Protein AF-A0A396I6I1-F1 (afdb_monomer)

Organism: Medicago truncatula (NCBI:txid3880)

pLDDT: mean 79.39, std 13.6, range [40.12, 90.19]

Solvent-accessible surface area (backbone atoms only — not comparable to full-atom values): 4039 Å² total; per-residue (Å²): 108,68,72,60,49,53,62,53,74,43,85,74,58,94,90,60,88,84,82,79,62,92,45,70,69,53,46,52,56,52,50,31,75,73,75,38,82,84,61,88,78,88,84,84,81,77,94,70,81,73,98,72,75,78,88,127

Sequence (56 aa):
MRKTLEHCEADRVRGETRMCVNSVESMLKFVDTIIGSEAKYDILTTNNPSPSAIPL

Mean predicted aligned error: 9.09 Å

Radius of gyration: 14.8 Å; Cα contacts (8 Å, |Δi|>4): 11; chains: 1; bounding box: 36×20×41 Å

Foldseek 3Di:
DVVVVCVQPPDDDVPDDGDDDPDPVSVVVSVCVVVNVPDDDDDDDDPDDDPPPPDD

Secondary structure (DSSP, 8-state):
-HHHHHHHHSPPPTT------SSHHHHHHHHHHHH-TT------------S-----

InterPro domains:
  IPR004873 BURP domain [PF03181] (1-51)
  IPR004873 BURP domain [PS51277] (1-56)

Structure (mmCIF, N/CA/C/O backbone):
data_AF-A0A396I6I1-F1
#
_entry.id   AF-A0A396I6I1-F1
#
loop_
_atom_site.group_PDB
_atom_site.id
_atom_site.type_symbol
_atom_site.label_atom_id
_atom_site.label_alt_id
_atom_site.label_comp_id
_atom_site.label_asym_id
_atom_site.label_entity_id
_atom_site.label_seq_id
_atom_site.pdbx_PDB_ins_code
_atom_site.Cartn_x
_atom_site.Cartn_y
_atom_site.Cartn_z
_atom_site.occupancy
_atom_site.B_iso_or_equiv
_atom_site.auth_seq_id
_atom_site.auth_comp_id
_atom_site.auth_asym_id
_atom_site.auth_atom_id
_atom_site.pdbx_PDB_model_num
ATOM 1 N N . MET A 1 1 ? 17.964 -8.579 9.398 1.00 70.25 1 MET A N 1
ATOM 2 C CA . MET A 1 1 ? 17.256 -7.383 8.883 1.00 70.25 1 MET A CA 1
ATOM 3 C C . MET A 1 1 ? 17.693 -6.964 7.482 1.00 70.25 1 MET A C 1
ATOM 5 O O . MET A 1 1 ? 16.815 -6.622 6.709 1.00 70.25 1 MET A O 1
ATOM 9 N N . ARG A 1 2 ? 18.985 -7.037 7.109 1.00 81.69 2 ARG A N 1
ATOM 10 C CA . ARG A 1 2 ? 19.471 -6.646 5.765 1.00 81.69 2 ARG A CA 1
ATOM 11 C C . ARG A 1 2 ? 18.648 -7.233 4.604 1.00 81.69 2 ARG A C 1
ATOM 13 O O . ARG A 1 2 ? 18.103 -6.468 3.831 1.00 81.69 2 ARG A O 1
ATOM 20 N N . LYS A 1 3 ? 18.452 -8.557 4.562 1.00 83.56 3 LYS A N 1
ATOM 21 C CA . LYS A 1 3 ? 17.634 -9.217 3.524 1.00 83.56 3 LYS A CA 1
ATOM 22 C C . LYS A 1 3 ? 16.186 -8.707 3.471 1.00 83.56 3 LYS A C 1
ATOM 24 O O . LYS A 1 3 ? 15.605 -8.622 2.401 1.00 83.56 3 LYS A O 1
ATOM 29 N N . THR A 1 4 ? 15.598 -8.376 4.622 1.00 81.38 4 THR A N 1
ATOM 30 C CA . THR A 1 4 ? 14.234 -7.830 4.714 1.00 81.38 4 THR A CA 1
ATOM 31 C C . THR A 1 4 ? 14.162 -6.419 4.133 1.00 81.38 4 THR A C 1
ATOM 33 O O . THR A 1 4 ? 13.226 -6.123 3.399 1.00 81.38 4 THR A O 1
ATOM 36 N N . LEU A 1 5 ? 15.159 -5.576 4.423 1.00 85.00 5 LEU A N 1
ATOM 37 C CA . LEU A 1 5 ? 15.276 -4.225 3.866 1.00 85.00 5 LEU A CA 1
ATOM 38 C C . LEU A 1 5 ? 15.553 -4.258 2.363 1.00 85.00 5 LEU A C 1
ATOM 40 O O . LEU A 1 5 ? 14.820 -3.628 1.617 1.00 85.00 5 LEU A O 1
ATOM 44 N N . GLU A 1 6 ? 16.510 -5.076 1.916 1.00 89.06 6 GLU A N 1
ATOM 45 C CA . GLU A 1 6 ? 16.802 -5.289 0.491 1.00 89.06 6 GLU A CA 1
ATOM 46 C C . GLU A 1 6 ? 15.551 -5.707 -0.273 1.00 89.06 6 GLU A C 1
ATOM 48 O O . GLU A 1 6 ? 15.272 -5.190 -1.347 1.00 89.06 6 GLU A O 1
ATOM 53 N N . HIS A 1 7 ? 14.771 -6.633 0.291 1.00 84.88 7 HIS A N 1
ATOM 54 C CA . HIS A 1 7 ? 13.544 -7.055 -0.358 1.00 84.88 7 HIS A CA 1
ATOM 55 C C . HIS A 1 7 ? 12.522 -5.933 -0.398 1.00 84.88 7 HIS A C 1
ATOM 57 O O . HIS A 1 7 ? 11.823 -5.821 -1.394 1.00 84.88 7 HIS A O 1
ATOM 63 N N . CYS A 1 8 ? 12.411 -5.141 0.666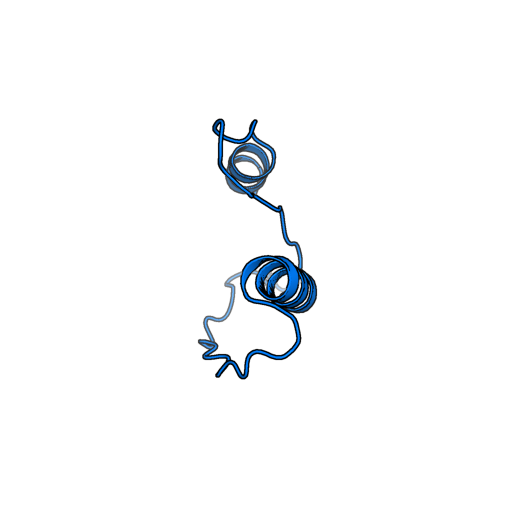 1.00 86.62 8 CYS A N 1
ATOM 64 C CA . CYS A 1 8 ? 11.453 -4.056 0.770 1.00 86.62 8 CYS A CA 1
ATOM 65 C C . CYS A 1 8 ? 11.760 -2.917 -0.214 1.00 86.62 8 CYS A C 1
ATOM 67 O O . CYS A 1 8 ? 10.874 -2.489 -0.950 1.00 86.62 8 CYS A O 1
ATOM 69 N N . GLU A 1 9 ? 13.014 -2.467 -0.231 1.00 88.31 9 GLU A N 1
ATOM 70 C CA . GLU A 1 9 ? 13.512 -1.327 -1.010 1.00 88.31 9 GLU A CA 1
ATOM 71 C C . GLU A 1 9 ? 13.848 -1.696 -2.461 1.00 88.31 9 GLU A C 1
ATOM 73 O O . GLU A 1 9 ? 14.227 -0.829 -3.245 1.00 88.31 9 GLU A O 1
ATOM 78 N N . ALA A 1 10 ? 13.713 -2.974 -2.829 1.00 90.06 10 ALA A N 1
ATOM 79 C CA . ALA A 1 10 ? 13.851 -3.424 -4.205 1.00 90.06 10 ALA A CA 1
ATOM 80 C C . ALA A 1 10 ? 12.868 -2.703 -5.135 1.00 90.06 10 ALA A C 1
ATOM 82 O O . ALA A 1 10 ? 11.743 -2.368 -4.745 1.00 90.06 10 ALA A O 1
ATOM 83 N N . ASP A 1 11 ? 13.285 -2.549 -6.392 1.00 89.75 11 ASP A N 1
ATOM 84 C CA . ASP A 1 11 ? 12.453 -1.960 -7.432 1.00 89.75 11 ASP A CA 1
ATOM 85 C C . ASP A 1 11 ? 11.084 -2.641 -7.497 1.00 89.75 11 ASP A C 1
ATOM 87 O O . ASP A 1 11 ? 10.953 -3.868 -7.544 1.00 89.75 11 ASP A O 1
ATOM 91 N N . ARG A 1 12 ? 10.048 -1.805 -7.498 1.00 85.19 12 ARG A N 1
ATOM 92 C CA . ARG A 1 12 ? 8.659 -2.240 -7.634 1.00 85.19 12 ARG A CA 1
ATOM 93 C C . ARG A 1 12 ? 8.419 -2.893 -8.991 1.00 85.19 12 ARG A C 1
ATOM 95 O O . ARG A 1 12 ? 8.949 -2.448 -10.015 1.00 85.19 12 ARG A O 1
ATOM 102 N N . VAL A 1 13 ? 7.539 -3.887 -9.026 1.00 87.81 13 VAL A N 1
ATOM 103 C CA . VAL A 1 13 ? 7.077 -4.455 -10.295 1.00 87.81 13 VAL A CA 1
ATOM 104 C C . VAL A 1 13 ? 6.168 -3.438 -10.994 1.00 87.81 13 VAL A C 1
ATOM 106 O O . VAL A 1 13 ? 5.445 -2.666 -10.361 1.00 87.81 13 VAL A O 1
ATOM 109 N N . ARG A 1 14 ? 6.199 -3.385 -12.330 1.00 89.38 14 ARG A N 1
ATOM 110 C CA . ARG A 1 14 ? 5.351 -2.453 -13.086 1.00 89.38 14 ARG A CA 1
ATOM 111 C C . ARG A 1 14 ? 3.870 -2.726 -12.791 1.00 89.38 14 ARG A C 1
ATOM 113 O O . ARG A 1 14 ? 3.390 -3.828 -13.027 1.00 89.38 14 ARG A O 1
ATOM 120 N N . GLY A 1 15 ? 3.156 -1.695 -12.337 1.00 87.75 15 GLY A N 1
ATOM 121 C CA . GLY A 1 15 ? 1.744 -1.787 -11.944 1.00 87.75 15 GLY A CA 1
ATOM 122 C C . GLY A 1 15 ? 1.523 -2.094 -10.460 1.00 87.75 15 GLY A C 1
ATOM 123 O O . GLY A 1 15 ? 0.386 -2.047 -10.005 1.00 87.75 15 GLY A O 1
ATOM 124 N N . GLU A 1 16 ? 2.587 -2.355 -9.701 1.00 88.69 16 GLU A N 1
ATOM 125 C CA . GLU A 1 16 ? 2.526 -2.512 -8.252 1.00 88.69 16 GLU A CA 1
ATOM 126 C C . GLU A 1 16 ? 2.591 -1.151 -7.543 1.00 88.69 16 GLU A C 1
ATOM 128 O O . GLU A 1 16 ? 3.363 -0.253 -7.917 1.00 88.69 16 GLU A O 1
AT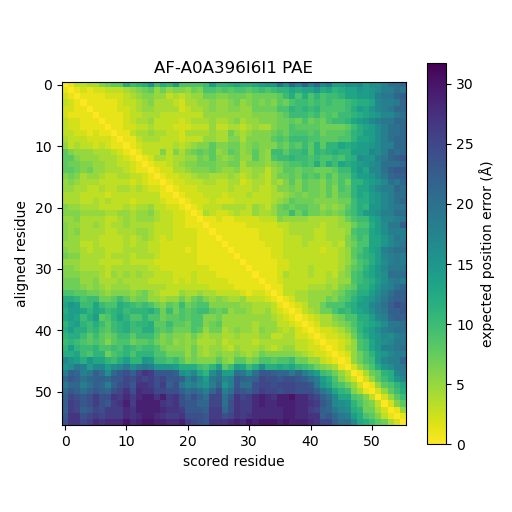OM 133 N N . THR A 1 17 ? 1.816 -1.041 -6.465 1.00 86.12 17 THR A N 1
ATOM 134 C CA . THR A 1 17 ? 1.962 0.003 -5.452 1.00 86.12 17 THR A CA 1
ATOM 135 C C . THR A 1 17 ? 2.544 -0.642 -4.201 1.00 86.12 17 THR A C 1
ATOM 137 O O . THR A 1 17 ? 1.907 -1.492 -3.584 1.00 86.12 17 THR A O 1
ATOM 140 N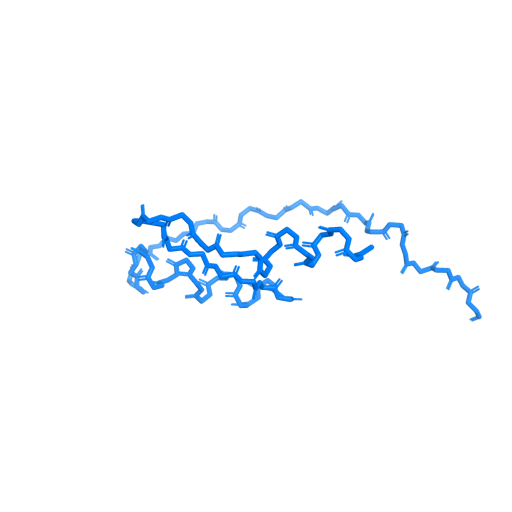 N . ARG A 1 18 ? 3.772 -0.258 -3.845 1.00 87.88 18 ARG A N 1
ATOM 141 C CA . ARG A 1 18 ? 4.544 -0.852 -2.750 1.00 87.88 18 ARG A CA 1
ATOM 142 C C . ARG A 1 18 ? 5.116 0.241 -1.857 1.00 87.88 18 ARG A C 1
ATOM 144 O O . ARG A 1 18 ? 5.610 1.242 -2.370 1.00 87.88 18 ARG A O 1
ATOM 151 N N . MET A 1 19 ? 5.080 0.036 -0.541 1.00 87.56 19 MET A N 1
ATOM 152 C CA . MET A 1 19 ? 5.677 0.945 0.436 1.00 87.56 19 MET A CA 1
ATOM 153 C C . MET A 1 19 ? 6.415 0.169 1.525 1.00 87.56 19 MET A C 1
ATOM 155 O O . MET A 1 19 ? 5.876 -0.773 2.106 1.00 87.56 19 MET A O 1
ATOM 159 N N . CYS A 1 20 ? 7.637 0.603 1.826 1.00 88.38 20 CYS A N 1
ATOM 160 C CA . CYS A 1 20 ? 8.361 0.148 3.002 1.00 88.38 20 CYS A CA 1
ATOM 161 C C . CYS A 1 20 ? 7.878 0.870 4.243 1.00 88.38 20 CYS A C 1
ATOM 163 O O . CYS A 1 20 ? 8.027 2.083 4.361 1.00 88.38 20 CYS A O 1
ATOM 165 N N . VAL A 1 21 ? 7.310 0.108 5.171 1.00 86.44 21 VAL A N 1
ATOM 166 C CA . VAL A 1 21 ? 6.759 0.632 6.418 1.00 86.44 21 VAL A CA 1
ATOM 167 C C . VAL A 1 21 ? 7.615 0.173 7.588 1.00 86.44 21 VAL A C 1
ATOM 169 O O . VAL A 1 21 ? 8.016 -0.985 7.673 1.00 86.44 21 VAL A O 1
ATOM 172 N N . ASN A 1 22 ? 7.907 1.103 8.491 1.00 82.50 22 ASN A N 1
ATOM 173 C CA . ASN A 1 22 ? 8.673 0.859 9.714 1.00 82.50 22 ASN A CA 1
ATOM 174 C C . ASN A 1 22 ? 7.785 0.816 10.969 1.00 82.50 22 ASN A C 1
ATOM 176 O O . ASN A 1 22 ? 8.265 0.462 12.042 1.00 82.50 22 ASN A O 1
ATOM 180 N N . SER A 1 23 ? 6.506 1.175 10.840 1.00 85.12 23 SER A N 1
ATOM 181 C CA . SER A 1 23 ? 5.527 1.177 11.921 1.00 85.12 23 SER A CA 1
ATOM 182 C C . SER A 1 23 ? 4.156 0.732 11.424 1.00 85.12 23 SER A C 1
ATOM 184 O O . SER A 1 23 ? 3.848 0.800 10.229 1.00 85.12 23 SER A O 1
ATOM 186 N N . VAL A 1 24 ? 3.315 0.303 12.367 1.00 85.81 24 VAL A N 1
ATOM 187 C CA . VAL A 1 24 ? 1.913 -0.028 12.092 1.00 85.81 24 VAL A CA 1
ATOM 188 C C . VAL A 1 24 ? 1.156 1.209 11.601 1.00 85.81 24 VAL A C 1
ATOM 190 O O . VAL A 1 24 ? 0.371 1.090 10.667 1.00 85.81 24 VAL A O 1
ATOM 193 N N . GLU A 1 25 ? 1.427 2.411 12.126 1.00 87.12 25 GLU A N 1
ATOM 194 C CA . GLU A 1 25 ? 0.726 3.617 11.652 1.00 87.12 25 GLU A CA 1
ATOM 195 C C . GLU A 1 25 ? 1.038 3.926 10.186 1.00 87.12 25 GLU A C 1
ATOM 197 O O . GLU A 1 25 ? 0.153 4.329 9.433 1.00 87.12 25 GLU A O 1
ATOM 202 N N . SER A 1 26 ? 2.287 3.714 9.760 1.00 88.50 26 SER A N 1
ATOM 203 C CA . SER A 1 26 ? 2.682 3.901 8.360 1.00 88.50 26 SER A CA 1
ATOM 204 C C . SER A 1 26 ? 2.012 2.876 7.439 1.00 88.50 26 SER A C 1
ATOM 206 O O . SER A 1 26 ? 1.652 3.207 6.313 1.00 88.50 26 SER A O 1
ATOM 208 N N . MET A 1 27 ? 1.791 1.651 7.929 1.00 88.44 27 MET A N 1
ATOM 209 C CA . MET A 1 27 ? 1.043 0.613 7.214 1.00 88.44 27 MET A CA 1
ATOM 210 C C . MET A 1 27 ? -0.428 0.988 7.034 1.00 88.44 27 MET A C 1
ATOM 212 O O . MET A 1 27 ? -0.957 0.847 5.937 1.00 88.44 27 MET A O 1
ATOM 216 N N . LEU A 1 28 ? -1.070 1.511 8.078 1.00 88.62 28 LEU A N 1
ATOM 217 C CA . LEU A 1 28 ? -2.470 1.933 8.009 1.00 88.62 28 LEU A CA 1
ATOM 218 C C . LEU A 1 28 ? -2.650 3.108 7.046 1.00 88.62 28 LEU A C 1
ATOM 220 O O . LEU A 1 28 ? -3.482 3.030 6.151 1.00 88.62 28 LEU A O 1
ATOM 224 N N . LYS A 1 29 ? -1.781 4.125 7.128 1.00 88.06 29 LYS A N 1
ATOM 225 C CA . LYS A 1 29 ? -1.784 5.240 6.166 1.00 88.06 29 LYS A CA 1
ATOM 226 C C . LYS A 1 29 ? -1.629 4.761 4.726 1.00 88.06 29 LYS A C 1
ATOM 228 O O . LYS A 1 29 ? -2.271 5.300 3.835 1.00 88.06 29 LY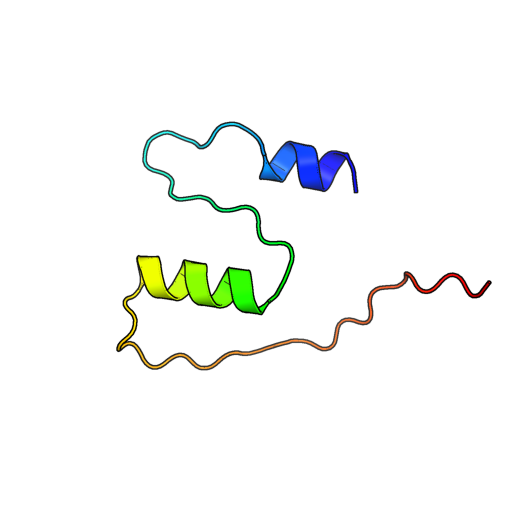S A O 1
ATOM 233 N N . PHE A 1 30 ? -0.780 3.762 4.483 1.00 89.44 30 PHE A N 1
ATOM 234 C CA . PHE A 1 30 ? -0.640 3.174 3.155 1.00 89.44 30 PHE A CA 1
ATOM 235 C C . PHE A 1 30 ? -1.944 2.512 2.690 1.00 89.44 30 PHE A C 1
ATOM 237 O O . PHE A 1 30 ? -2.398 2.783 1.582 1.00 89.44 30 PHE A O 1
ATOM 244 N N . VAL A 1 31 ? -2.584 1.705 3.539 1.00 89.06 31 VAL A N 1
ATOM 245 C CA . VAL A 1 31 ? -3.876 1.072 3.229 1.00 89.06 31 VAL A CA 1
ATOM 246 C C . VAL A 1 31 ? -4.949 2.121 2.914 1.00 89.06 31 VAL A C 1
ATOM 248 O O . VAL A 1 31 ? -5.665 1.964 1.923 1.00 89.06 31 VAL A O 1
ATOM 251 N N . ASP A 1 32 ? -4.990 3.229 3.656 1.00 90.19 32 ASP A N 1
ATOM 252 C CA . ASP A 1 32 ? -5.924 4.337 3.413 1.00 90.19 32 ASP A CA 1
ATOM 253 C C . ASP A 1 32 ? -5.750 4.955 2.019 1.00 90.19 32 ASP A C 1
ATOM 255 O O . ASP A 1 32 ? -6.736 5.326 1.383 1.00 90.19 32 ASP A O 1
ATOM 259 N N . THR A 1 33 ? -4.517 5.030 1.497 1.00 88.44 33 THR A N 1
ATOM 260 C CA . THR A 1 33 ? -4.273 5.538 0.131 1.00 88.44 33 THR A CA 1
ATOM 261 C C . THR A 1 33 ? -4.774 4.606 -0.970 1.00 88.44 33 THR A C 1
ATOM 263 O O . THR A 1 33 ? -4.981 5.058 -2.095 1.00 88.44 33 THR A O 1
ATOM 266 N N . ILE A 1 34 ? -4.959 3.317 -0.668 1.00 88.81 34 ILE A N 1
ATOM 267 C CA . ILE A 1 34 ? -5.378 2.300 -1.639 1.00 88.81 34 ILE A CA 1
ATOM 268 C C . ILE A 1 34 ? -6.888 2.074 -1.581 1.00 88.81 34 ILE A C 1
ATOM 270 O O . ILE A 1 34 ? -7.546 2.041 -2.618 1.00 88.81 34 ILE A O 1
ATOM 274 N N . ILE A 1 35 ? -7.430 1.892 -0.376 1.00 88.81 35 ILE A N 1
ATOM 275 C CA . ILE A 1 35 ? -8.841 1.544 -0.161 1.00 88.81 35 ILE A CA 1
ATOM 276 C C . ILE A 1 35 ? -9.711 2.808 -0.052 1.00 88.81 35 ILE A C 1
ATOM 278 O O . ILE A 1 35 ? -10.888 2.778 -0.407 1.00 88.81 35 ILE A O 1
ATOM 282 N N . GLY A 1 36 ? -9.122 3.931 0.371 1.00 85.88 36 GLY A N 1
ATOM 283 C CA . GLY A 1 36 ? -9.805 5.199 0.609 1.00 85.88 36 GLY A CA 1
ATOM 284 C C . GLY A 1 36 ? -10.068 5.444 2.096 1.00 85.88 36 GLY A C 1
ATOM 285 O O . GLY A 1 36 ? -10.472 4.547 2.831 1.00 85.88 36 GLY A O 1
ATOM 286 N N . SER A 1 37 ? -9.887 6.692 2.531 1.00 79.88 37 SER A N 1
ATOM 287 C CA . SER A 1 37 ? -9.933 7.109 3.943 1.00 79.88 37 SER A CA 1
ATOM 288 C C . SER A 1 37 ? -11.305 7.006 4.621 1.00 79.88 37 SER A C 1
ATOM 290 O O . SER A 1 37 ? -11.400 7.145 5.835 1.00 79.88 37 SER A O 1
ATOM 292 N N . GLU A 1 38 ? -12.379 6.814 3.855 1.00 82.00 38 GLU A N 1
ATOM 293 C CA . GLU A 1 38 ? -13.744 6.663 4.386 1.00 82.00 38 GLU A CA 1
ATOM 294 C C . GLU A 1 38 ? -14.138 5.194 4.604 1.00 82.00 38 GLU A C 1
ATOM 296 O O . GLU A 1 38 ? -15.197 4.903 5.169 1.00 82.00 38 GLU A O 1
ATOM 301 N N . ALA A 1 39 ? -13.299 4.252 4.162 1.00 84.00 39 ALA A N 1
ATOM 302 C CA . ALA A 1 39 ? -13.545 2.834 4.354 1.00 84.00 39 ALA A CA 1
ATOM 303 C C . ALA A 1 39 ? -13.403 2.468 5.837 1.00 84.00 39 ALA A C 1
ATOM 305 O O . ALA A 1 39 ? -12.417 2.799 6.489 1.00 84.00 39 ALA A O 1
ATOM 306 N N . LYS A 1 40 ? -14.388 1.747 6.380 1.00 82.12 40 LYS A N 1
ATOM 307 C CA . LYS A 1 40 ? -14.297 1.183 7.731 1.00 82.12 40 LYS A CA 1
ATOM 308 C C . LYS A 1 40 ? -13.550 -0.144 7.665 1.00 82.12 40 LYS A C 1
ATOM 310 O O . LYS A 1 40 ? -13.991 -1.052 6.964 1.00 82.12 40 LYS A O 1
ATOM 315 N N . TYR A 1 41 ? -12.449 -0.251 8.400 1.00 77.00 41 TYR A N 1
ATOM 316 C CA . TYR A 1 41 ? -11.617 -1.450 8.469 1.00 77.00 41 TYR A CA 1
ATOM 317 C C . TYR A 1 41 ? -11.505 -1.963 9.907 1.00 77.00 41 TYR A C 1
ATOM 319 O O . TYR A 1 41 ? -11.246 -1.198 10.836 1.00 77.00 41 TYR A O 1
ATOM 327 N N . ASP A 1 42 ? -11.653 -3.277 10.075 1.00 83.94 42 ASP A N 1
ATOM 328 C CA . ASP A 1 42 ? -11.321 -3.961 11.323 1.00 83.94 42 ASP A CA 1
ATOM 329 C C . ASP A 1 42 ? -9.835 -4.335 11.305 1.00 83.94 42 ASP A C 1
ATOM 331 O O . ASP A 1 42 ? -9.392 -5.164 10.506 1.00 83.94 42 ASP A O 1
ATOM 335 N N . ILE A 1 43 ? -9.042 -3.715 12.184 1.00 79.25 43 ILE A N 1
ATOM 336 C CA . ILE A 1 43 ? -7.615 -4.030 12.316 1.00 79.25 43 ILE A CA 1
ATOM 337 C C . ILE A 1 43 ? -7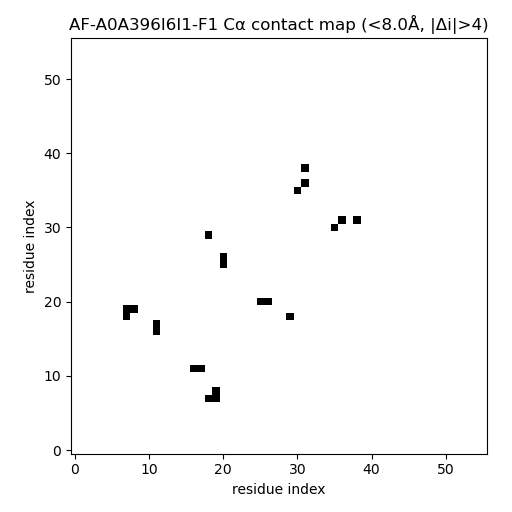.467 -5.235 13.245 1.00 79.25 43 ILE A C 1
ATOM 339 O O . ILE A 1 43 ? -7.560 -5.112 14.466 1.00 79.25 43 ILE A O 1
ATOM 343 N N . L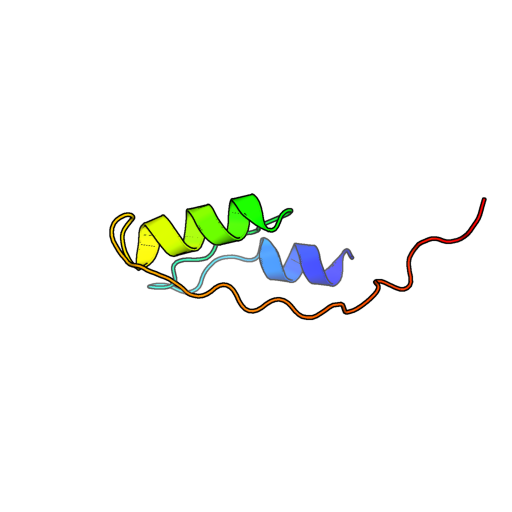EU A 1 44 ? -7.187 -6.399 12.666 1.00 83.38 44 LEU A N 1
ATOM 344 C CA . LEU A 1 44 ? -6.864 -7.609 13.417 1.00 83.38 44 LEU A CA 1
ATOM 345 C C . LEU A 1 44 ? -5.346 -7.713 13.582 1.00 83.38 44 LEU A C 1
ATOM 347 O O . LEU A 1 44 ? -4.625 -7.976 12.620 1.00 83.38 44 LEU A O 1
ATOM 351 N N . THR A 1 45 ? -4.851 -7.503 14.800 1.00 74.88 45 THR A N 1
ATOM 352 C CA . THR A 1 45 ? -3.434 -7.690 15.131 1.00 74.88 45 THR A CA 1
ATOM 353 C C . THR A 1 45 ? -3.229 -8.995 15.892 1.00 74.88 45 THR A C 1
ATOM 355 O O . THR A 1 45 ? -4.075 -9.440 16.665 1.00 74.88 45 THR A O 1
ATOM 358 N N . THR A 1 46 ? -2.081 -9.632 15.674 1.00 76.25 46 THR A N 1
ATOM 359 C CA . THR A 1 46 ? -1.646 -10.782 16.469 1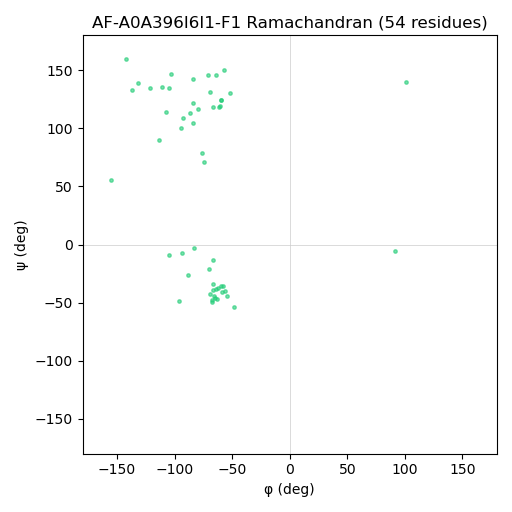.00 76.25 46 THR A CA 1
ATOM 360 C C . THR A 1 46 ? -0.550 -10.338 17.425 1.00 76.25 46 THR A C 1
ATOM 362 O O . THR A 1 46 ? 0.407 -9.689 17.000 1.00 76.25 46 THR A O 1
ATOM 365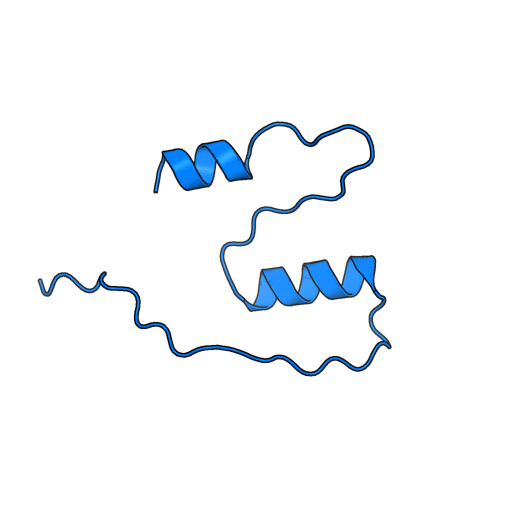 N N . ASN A 1 47 ? -0.623 -10.751 18.687 1.00 69.19 47 ASN A N 1
ATOM 366 C CA . ASN A 1 47 ? 0.470 -10.565 19.637 1.00 69.19 47 ASN A CA 1
ATOM 367 C C . ASN A 1 47 ? 1.569 -11.594 19.341 1.00 69.19 47 ASN A C 1
ATOM 369 O O . ASN A 1 47 ? 1.647 -12.623 20.005 1.00 69.19 47 ASN A O 1
ATOM 373 N N . ASN A 1 48 ? 2.393 -11.353 18.321 1.00 56.69 48 ASN A N 1
ATOM 374 C CA . ASN A 1 48 ? 3.610 -12.131 18.117 1.00 56.69 48 ASN A CA 1
ATOM 375 C C . ASN A 1 48 ? 4.773 -11.375 18.778 1.00 56.69 48 ASN A C 1
ATOM 377 O O . ASN A 1 48 ? 5.250 -10.397 18.194 1.00 56.69 48 ASN A O 1
ATOM 381 N N . PRO A 1 49 ? 5.216 -11.748 19.993 1.00 51.97 49 PRO A N 1
ATOM 382 C CA . PRO A 1 49 ? 6.370 -11.10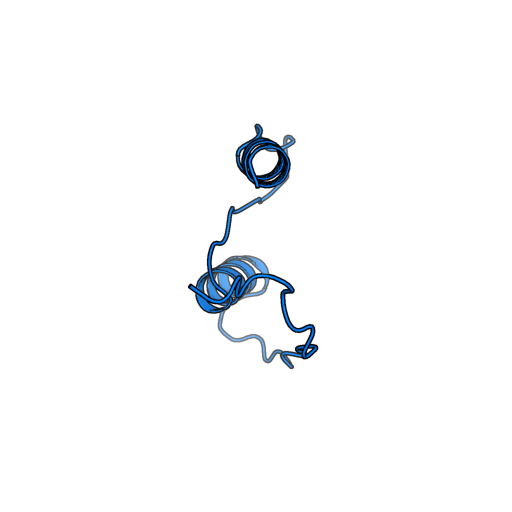7 20.605 1.00 51.97 49 PRO A CA 1
ATOM 383 C C . PRO A 1 49 ? 7.581 -11.320 19.694 1.00 51.97 49 PRO A C 1
ATOM 385 O O . PRO A 1 49 ? 7.968 -12.453 19.415 1.00 51.97 49 PRO A O 1
ATOM 388 N N . SER A 1 50 ? 8.173 -10.231 19.199 1.00 50.38 50 SER A N 1
ATOM 389 C CA . SER A 1 50 ? 9.470 -10.308 18.527 1.00 50.38 50 SER A CA 1
ATOM 390 C C . SER A 1 50 ? 10.490 -10.871 19.524 1.00 50.38 50 SER A C 1
ATOM 392 O O . SER A 1 50 ? 10.650 -10.279 20.596 1.00 50.38 50 SER A O 1
ATOM 394 N N . PRO A 1 51 ? 11.214 -11.964 19.222 1.00 52.50 51 PRO A N 1
ATOM 395 C CA . PRO A 1 51 ? 12.359 -12.377 20.020 1.00 52.50 51 PRO A CA 1
ATOM 396 C C . PRO A 1 51 ? 13.528 -11.431 19.715 1.00 52.50 51 PRO A C 1
ATOM 398 O O . PRO A 1 51 ? 14.475 -11.780 19.017 1.00 52.50 51 PRO A O 1
ATOM 401 N N . SER A 1 52 ? 13.443 -10.186 20.178 1.00 55.22 52 SER A N 1
ATOM 402 C CA . SER A 1 52 ? 14.543 -9.225 20.090 1.00 55.22 52 SER A CA 1
ATOM 403 C C . SER A 1 52 ? 14.434 -8.145 21.164 1.00 55.22 52 SER A C 1
ATOM 405 O O . SER A 1 52 ? 14.434 -6.952 20.875 1.00 55.22 52 SER A O 1
ATOM 407 N N . ALA A 1 53 ? 14.367 -8.572 22.418 1.00 50.25 53 ALA A N 1
ATOM 408 C CA . ALA A 1 53 ? 15.055 -7.862 23.481 1.00 50.25 53 ALA A CA 1
ATOM 409 C C . ALA A 1 53 ? 16.136 -8.825 23.972 1.00 50.25 53 ALA A C 1
ATOM 411 O O . ALA A 1 53 ? 15.882 -9.684 24.810 1.00 50.25 53 ALA A O 1
ATOM 412 N N . ILE A 1 54 ? 17.325 -8.748 23.366 1.00 51.88 54 ILE A N 1
ATOM 413 C CA . ILE A 1 54 ? 18.523 -9.224 24.057 1.00 51.88 54 ILE A CA 1
ATOM 414 C C . ILE A 1 54 ? 18.604 -8.336 25.306 1.00 51.88 54 ILE A C 1
ATOM 416 O O . ILE A 1 54 ? 18.669 -7.116 25.134 1.00 51.88 54 ILE A O 1
ATOM 420 N N . PRO A 1 55 ? 18.527 -8.884 26.529 1.00 44.66 55 PRO A N 1
ATOM 421 C CA . PRO A 1 55 ? 18.764 -8.089 27.719 1.00 44.66 55 PRO A CA 1
ATOM 422 C C . PRO A 1 55 ? 20.240 -7.684 27.695 1.00 44.66 55 PRO A C 1
ATOM 424 O O . PRO A 1 55 ? 21.113 -8.555 27.672 1.00 44.66 55 PRO A O 1
ATOM 427 N N . LEU A 1 56 ? 20.501 -6.380 27.643 1.00 40.12 56 LEU A N 1
ATOM 428 C CA . LEU A 1 56 ? 21.756 -5.797 28.113 1.00 40.12 56 LEU A CA 1
ATOM 429 C C . LEU A 1 56 ? 21.497 -5.215 29.498 1.00 40.12 56 LEU A C 1
ATOM 431 O O . LEU A 1 56 ? 20.489 -4.483 29.627 1.00 40.12 56 LEU A O 1
#